Protein AF-A0A3D6EL11-F1 (afdb_monomer)

Solvent-accessible surface area (backbone atoms only — not comparable to full-atom values): 8422 Å² total; per-residue (Å²): 139,68,61,73,84,75,76,50,56,68,67,61,53,31,55,50,52,28,52,49,36,51,51,48,58,74,75,42,94,67,88,40,70,58,87,25,82,32,71,86,46,47,84,60,51,65,92,36,69,56,59,35,46,29,24,27,53,50,74,94,42,30,93,87,50,46,67,81,54,48,45,75,84,66,71,66,97,47,54,38,30,37,60,29,31,49,50,24,92,53,98,57,55,60,68,56,50,48,52,41,37,53,76,25,59,34,64,46,72,36,74,31,32,94,80,57,91,53,81,36,31,54,65,60,103,67,73,83,81,70,93,65,78,75,72,73,81,83,128

Structure (mmCIF, N/CA/C/O backbone):
data_AF-A0A3D6EL11-F1
#
_entry.id   AF-A0A3D6EL11-F1
#
loop_
_atom_site.group_PDB
_atom_site.id
_atom_site.type_symbol
_atom_site.label_atom_id
_atom_site.label_alt_id
_atom_site.label_comp_id
_atom_site.label_asym_id
_atom_site.label_entity_id
_atom_site.label_seq_id
_atom_site.pdbx_PDB_ins_code
_atom_site.Cartn_x
_atom_site.Cartn_y
_atom_site.Cartn_z
_atom_site.occupancy
_atom_site.B_iso_or_equiv
_atom_site.auth_seq_id
_atom_site.auth_comp_id
_atom_site.auth_asym_id
_atom_site.auth_atom_id
_atom_site.pdbx_PDB_model_num
ATOM 1 N N . MET A 1 1 ? 0.494 -7.450 -16.094 1.00 42.62 1 MET A N 1
ATOM 2 C CA . MET A 1 1 ? 1.218 -8.727 -16.206 1.00 42.62 1 MET A CA 1
ATOM 3 C C . MET A 1 1 ? 0.426 -9.767 -15.450 1.00 42.62 1 MET A C 1
ATOM 5 O O . MET A 1 1 ? 0.081 -9.518 -14.300 1.00 42.62 1 MET A O 1
ATOM 9 N N . GLY A 1 2 ? -0.033 -10.786 -16.174 1.00 49.19 2 GLY A N 1
ATOM 10 C CA . GLY A 1 2 ? -1.052 -11.738 -15.743 1.00 49.19 2 GLY A CA 1
ATOM 11 C C . GLY A 1 2 ? -0.445 -13.043 -15.239 1.00 49.19 2 GLY A C 1
ATOM 12 O O . GLY A 1 2 ? 0.658 -13.414 -15.613 1.00 49.19 2 GLY A O 1
ATOM 13 N N . TRP A 1 3 ? -1.210 -13.733 -14.403 1.00 51.09 3 TRP A N 1
ATOM 14 C CA . TRP A 1 3 ? -0.960 -15.018 -13.730 1.00 51.09 3 TRP A CA 1
ATOM 15 C C . TRP A 1 3 ? -0.526 -16.183 -14.638 1.00 51.09 3 TRP A C 1
ATOM 17 O O . TRP A 1 3 ? -0.189 -17.256 -14.148 1.00 51.09 3 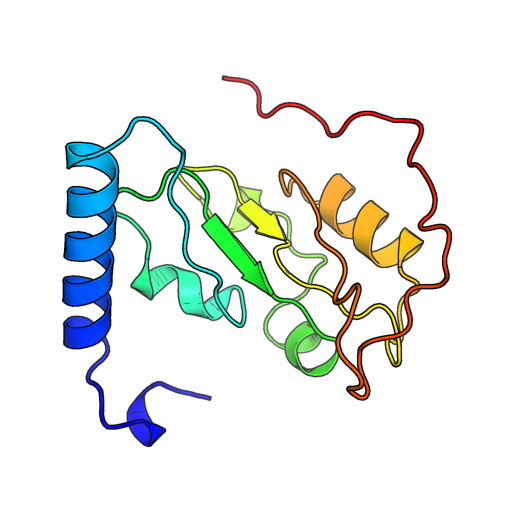TRP A O 1
ATOM 27 N N . GLU A 1 4 ? -0.543 -15.971 -15.950 1.00 50.34 4 GLU A N 1
ATOM 28 C CA . GLU A 1 4 ? -0.245 -16.950 -16.991 1.00 50.34 4 GLU A CA 1
ATOM 29 C C . GLU A 1 4 ? 1.244 -17.329 -17.029 1.00 50.34 4 GLU A C 1
ATOM 31 O O . GLU A 1 4 ? 1.561 -18.494 -17.247 1.00 50.34 4 GLU A O 1
ATOM 36 N N . GLU A 1 5 ? 2.161 -16.407 -16.711 1.00 54.28 5 GLU A N 1
ATOM 37 C CA . GLU A 1 5 ? 3.611 -16.681 -16.750 1.00 54.28 5 GLU A CA 1
ATOM 38 C C . GLU A 1 5 ? 4.104 -17.583 -15.602 1.00 54.28 5 GLU A C 1
ATOM 40 O O . GLU A 1 5 ? 5.138 -18.233 -15.726 1.00 54.28 5 GLU A O 1
ATOM 45 N N . ALA A 1 6 ? 3.361 -17.673 -14.493 1.00 60.62 6 ALA A N 1
ATOM 46 C CA . ALA A 1 6 ? 3.742 -18.481 -13.330 1.00 60.62 6 ALA A CA 1
ATOM 47 C C . ALA A 1 6 ? 3.243 -19.939 -13.396 1.00 60.62 6 ALA A C 1
ATOM 49 O O . ALA A 1 6 ? 3.519 -20.722 -12.488 1.00 60.62 6 ALA A O 1
ATOM 50 N N . GLY A 1 7 ? 2.454 -20.303 -14.416 1.00 65.94 7 GLY A N 1
ATOM 51 C CA . GLY A 1 7 ? 1.879 -21.647 -14.555 1.00 65.94 7 GLY A CA 1
ATOM 52 C C . GLY A 1 7 ? 0.857 -22.030 -13.472 1.00 65.94 7 GLY A C 1
ATOM 53 O O . GLY A 1 7 ? 0.462 -23.192 -13.379 1.00 65.94 7 GLY A O 1
ATOM 54 N N . ILE A 1 8 ? 0.407 -21.081 -12.643 1.00 77.00 8 ILE A N 1
ATOM 55 C CA . ILE A 1 8 ? -0.605 -21.316 -11.606 1.00 77.00 8 ILE A CA 1
ATOM 56 C C . ILE A 1 8 ? -1.919 -20.695 -12.060 1.00 77.00 8 ILE A C 1
ATOM 58 O O . ILE A 1 8 ? -2.052 -19.475 -12.143 1.00 77.00 8 ILE A O 1
ATOM 62 N N . ALA A 1 9 ? -2.924 -21.537 -12.291 1.00 87.06 9 ALA A N 1
ATOM 63 C CA . ALA A 1 9 ? -4.254 -21.055 -12.628 1.00 87.06 9 ALA A CA 1
ATOM 64 C C . ALA A 1 9 ? -4.805 -20.132 -11.511 1.00 87.06 9 ALA A C 1
ATOM 66 O O . ALA A 1 9 ? -4.716 -20.490 -10.329 1.00 87.06 9 ALA A O 1
ATOM 67 N N . PRO A 1 10 ? -5.419 -18.977 -11.844 1.00 85.69 10 PRO A N 1
ATOM 68 C CA . PRO A 1 10 ? -5.926 -18.019 -10.856 1.00 85.69 10 PRO A CA 1
ATOM 69 C C . PRO A 1 10 ? -6.859 -18.628 -9.804 1.00 85.69 10 PRO A C 1
ATOM 71 O O . PRO A 1 10 ? -6.797 -18.267 -8.628 1.00 85.69 10 PRO A O 1
ATOM 74 N N . TRP A 1 11 ? -7.696 -19.591 -10.203 1.00 89.25 11 TRP A N 1
ATOM 75 C CA . TRP A 1 11 ? -8.595 -20.296 -9.288 1.00 89.25 11 TRP A CA 1
ATOM 76 C C . TRP A 1 11 ? -7.823 -21.141 -8.266 1.00 89.25 11 TRP A C 1
ATOM 78 O O . TRP A 1 11 ? -8.181 -21.146 -7.091 1.00 89.25 11 TRP A O 1
ATOM 88 N N . THR A 1 12 ? -6.722 -21.787 -8.669 1.00 93.75 12 THR A N 1
ATOM 89 C CA . THR A 1 12 ? -5.878 -22.595 -7.778 1.00 93.75 12 THR A CA 1
ATOM 90 C C . THR A 1 12 ? -5.259 -21.723 -6.698 1.00 93.75 12 THR A C 1
ATOM 92 O O . THR A 1 12 ? -5.277 -22.086 -5.519 1.00 93.75 12 THR A O 1
ATOM 95 N N . LEU A 1 13 ? -4.734 -20.559 -7.090 1.00 93.62 13 LEU A N 1
ATOM 96 C CA . LEU A 1 13 ? -4.177 -19.597 -6.147 1.00 93.62 13 LEU A CA 1
ATOM 97 C C . LEU A 1 13 ? -5.261 -19.083 -5.196 1.00 93.62 13 LEU A C 1
ATOM 99 O O . LEU A 1 13 ? -5.088 -19.150 -3.982 1.00 93.62 13 LEU A O 1
ATOM 103 N N . ARG A 1 14 ? -6.409 -18.659 -5.733 1.00 95.75 14 ARG A N 1
ATOM 104 C CA . ARG A 1 14 ? -7.550 -18.180 -4.946 1.00 95.75 14 ARG A CA 1
ATOM 105 C C . ARG A 1 14 ? -8.026 -19.213 -3.918 1.00 95.75 14 ARG A C 1
ATOM 107 O O . ARG A 1 14 ? -8.190 -18.875 -2.749 1.00 95.75 14 ARG A O 1
ATOM 114 N N . SER A 1 15 ? -8.183 -20.479 -4.309 1.00 95.75 15 SER A N 1
ATOM 115 C CA . SER A 1 15 ? -8.560 -21.558 -3.386 1.00 95.75 15 SER A CA 1
ATOM 116 C C . SER A 1 15 ? -7.516 -21.788 -2.292 1.00 95.75 15 SER A C 1
ATOM 118 O O . SER A 1 15 ? -7.876 -22.046 -1.144 1.00 95.75 15 SER A O 1
ATOM 120 N N . ARG A 1 16 ? -6.219 -21.697 -2.618 1.00 96.25 16 ARG A N 1
ATOM 121 C CA . ARG A 1 16 ? -5.144 -21.813 -1.620 1.00 96.25 16 ARG A CA 1
ATOM 122 C C . ARG A 1 16 ? -5.170 -20.649 -0.631 1.00 96.25 16 ARG A C 1
ATOM 124 O O . ARG A 1 16 ? -5.152 -20.908 0.568 1.00 96.25 16 ARG A O 1
ATOM 131 N N . LEU A 1 17 ? -5.292 -19.413 -1.117 1.00 97.19 17 LEU A N 1
ATOM 132 C CA . LEU A 1 17 ? -5.391 -18.217 -0.275 1.00 97.19 17 LEU A CA 1
ATOM 133 C C . LEU A 1 17 ? -6.592 -18.297 0.678 1.00 97.19 17 LEU A C 1
ATOM 135 O O . LEU A 1 17 ? -6.436 -18.048 1.869 1.00 97.19 17 LEU A O 1
ATOM 139 N N . GLY A 1 18 ? -7.757 -18.738 0.192 1.00 97.69 18 GLY A N 1
ATOM 140 C CA . GLY A 1 18 ? -8.944 -18.915 1.035 1.00 97.69 18 GLY A CA 1
ATOM 141 C C . GLY A 1 18 ? -8.737 -19.948 2.145 1.00 97.69 18 GLY A C 1
ATOM 142 O O . GLY A 1 18 ? -9.086 -19.701 3.296 1.00 97.69 18 GLY A O 1
ATOM 143 N N . ARG A 1 19 ? -8.096 -21.086 1.842 1.00 98.00 19 ARG A N 1
ATOM 144 C CA . ARG A 1 19 ? -7.759 -22.085 2.873 1.00 98.00 19 ARG A CA 1
ATOM 145 C C . ARG A 1 19 ? -6.769 -21.553 3.905 1.00 98.00 19 ARG A C 1
ATOM 147 O O . ARG A 1 19 ? -6.901 -21.885 5.079 1.00 98.00 19 ARG A O 1
ATOM 154 N N . MET A 1 20 ? -5.790 -20.754 3.483 1.00 97.69 20 MET A N 1
ATOM 155 C CA . MET A 1 20 ? -4.824 -20.138 4.396 1.00 97.69 20 MET A CA 1
ATOM 156 C C . MET A 1 20 ? -5.495 -19.127 5.327 1.00 97.69 20 MET A C 1
ATOM 158 O O . MET A 1 20 ? -5.235 -19.171 6.524 1.00 97.69 20 MET A O 1
ATOM 162 N N . ALA A 1 21 ? -6.398 -18.288 4.811 1.00 97.94 21 ALA A N 1
ATOM 163 C CA . ALA A 1 21 ? -7.168 -17.357 5.635 1.00 97.94 21 ALA A CA 1
ATOM 164 C C . ALA A 1 21 ? -8.009 -18.096 6.685 1.00 97.94 21 ALA A C 1
ATOM 166 O O . ALA A 1 21 ? -7.900 -17.823 7.877 1.00 97.94 21 ALA A O 1
ATOM 167 N N . GLN A 1 22 ? -8.739 -19.134 6.265 1.00 97.75 22 GLN A N 1
ATOM 168 C CA . GLN A 1 22 ? -9.511 -19.972 7.183 1.00 97.75 22 GLN A CA 1
ATOM 169 C C . GLN A 1 22 ? -8.637 -20.655 8.245 1.00 97.75 22 GLN A C 1
ATOM 171 O O . GLN A 1 22 ? -9.051 -20.774 9.392 1.00 97.75 22 GLN A O 1
ATOM 176 N N . LEU A 1 23 ? -7.449 -21.147 7.876 1.00 97.94 23 LEU A N 1
ATOM 177 C CA . LEU A 1 23 ? -6.507 -21.741 8.829 1.00 97.94 23 LEU A CA 1
ATOM 178 C C . LEU A 1 23 ? -6.006 -20.711 9.841 1.00 97.94 23 LEU A C 1
ATOM 180 O O . LEU A 1 23 ? -5.978 -21.011 11.030 1.00 97.94 23 LEU A O 1
ATOM 184 N N . ALA A 1 24 ? -5.640 -19.515 9.381 1.00 97.69 24 ALA A N 1
ATOM 185 C CA . ALA A 1 24 ? -5.189 -18.440 10.253 1.00 97.69 24 ALA A CA 1
ATOM 186 C C . ALA A 1 24 ? -6.271 -18.071 11.278 1.00 97.69 24 ALA A C 1
ATOM 188 O O . ALA A 1 24 ? -5.978 -18.041 12.467 1.00 97.69 24 ALA A O 1
ATOM 189 N N . HIS A 1 25 ? -7.526 -17.929 10.843 1.00 97.50 25 HIS A N 1
ATOM 190 C CA . HIS A 1 25 ? -8.661 -17.672 11.738 1.00 97.50 25 HIS A CA 1
ATOM 191 C C . HIS A 1 25 ? -8.995 -18.837 12.673 1.00 97.50 25 HIS A C 1
ATOM 193 O O . HIS A 1 25 ? -9.465 -18.620 13.782 1.00 97.50 25 HIS A O 1
ATOM 199 N N . ARG A 1 26 ? -8.757 -20.089 12.262 1.00 98.00 26 ARG A N 1
ATOM 200 C CA . ARG A 1 26 ? -8.951 -21.251 13.149 1.00 98.00 26 ARG A CA 1
ATOM 201 C C . ARG A 1 26 ? -7.924 -21.332 14.273 1.00 98.00 26 ARG A C 1
ATOM 203 O O . ARG A 1 26 ? -8.200 -21.962 15.289 1.00 98.00 26 ARG A O 1
ATOM 210 N N . HIS A 1 27 ? -6.735 -20.777 14.063 1.00 97.38 27 HIS A N 1
ATOM 211 C CA . HIS A 1 27 ? -5.599 -20.933 14.970 1.00 97.38 27 HIS A CA 1
ATOM 212 C C . HIS A 1 27 ? -5.140 -19.613 15.603 1.00 97.38 27 HIS A C 1
ATOM 214 O O . HIS A 1 27 ? -4.122 -19.596 16.294 1.00 97.38 27 HIS A O 1
ATOM 220 N N . GLY A 1 28 ? -5.880 -18.520 15.409 1.00 95.19 28 GLY A N 1
ATOM 221 C CA . GLY A 1 28 ? -5.611 -17.250 16.064 1.00 95.19 28 GLY A CA 1
ATOM 222 C C . GLY A 1 28 ? -6.637 -16.166 15.745 1.00 95.19 28 GLY A C 1
ATOM 223 O O . GLY A 1 28 ? -7.378 -16.249 14.772 1.00 95.19 28 GLY A O 1
ATOM 224 N N . ASP A 1 29 ? -6.605 -15.108 16.553 1.00 93.50 29 ASP A N 1
ATOM 225 C CA . ASP A 1 29 ? -7.569 -13.997 16.506 1.00 93.50 29 ASP A CA 1
ATOM 226 C C . ASP A 1 29 ? -6.984 -12.726 15.863 1.00 93.50 29 ASP A C 1
ATOM 228 O O . ASP A 1 29 ? -7.448 -11.607 16.089 1.00 93.50 29 ASP A O 1
ATOM 232 N N . ARG A 1 30 ? -5.884 -12.865 15.112 1.00 94.81 30 ARG A N 1
ATOM 233 C CA . ARG A 1 30 ? -5.205 -11.733 14.468 1.00 94.81 30 ARG A CA 1
ATOM 234 C C . ARG A 1 30 ? -5.787 -11.479 13.071 1.00 94.81 30 ARG A C 1
ATOM 236 O O . ARG A 1 30 ? -6.057 -12.450 12.367 1.00 94.81 30 ARG A O 1
ATOM 243 N N . PRO A 1 31 ? -5.906 -10.208 12.637 1.00 96.31 31 PRO A N 1
ATOM 244 C CA . PRO A 1 31 ? -6.346 -9.879 11.285 1.00 96.31 31 PRO A CA 1
ATOM 245 C C . PRO A 1 31 ? -5.471 -10.521 10.205 1.00 96.31 31 PRO A C 1
ATOM 247 O O . PRO A 1 31 ? -4.242 -10.525 10.307 1.00 96.31 31 PRO A O 1
ATOM 250 N N . VAL A 1 32 ? -6.105 -11.004 9.141 1.00 97.94 32 VAL A N 1
ATOM 251 C CA . VAL A 1 32 ? -5.456 -11.676 8.013 1.00 97.94 32 VAL A CA 1
ATOM 252 C C . VAL A 1 32 ? -5.557 -10.829 6.746 1.00 97.94 32 VAL A C 1
ATOM 254 O O . VAL A 1 32 ? -6.592 -10.233 6.441 1.00 97.94 32 VAL A O 1
ATOM 257 N N . THR A 1 33 ? -4.472 -10.797 5.969 1.00 98.38 33 THR A N 1
ATOM 258 C CA . THR A 1 33 ? -4.372 -10.054 4.708 1.00 98.38 33 THR A CA 1
ATOM 259 C C . THR A 1 33 ? -3.467 -10.763 3.698 1.00 98.38 33 THR A C 1
ATOM 261 O O . THR A 1 33 ? -2.774 -11.722 4.033 1.00 98.38 33 THR A O 1
ATOM 264 N N . VAL A 1 34 ? -3.469 -10.283 2.454 1.00 98.25 34 VAL A N 1
ATOM 265 C CA . VAL A 1 34 ? -2.592 -10.729 1.365 1.00 98.25 34 VAL A CA 1
ATOM 266 C C . VAL A 1 34 ? -2.079 -9.487 0.642 1.00 98.25 34 VAL A C 1
ATOM 268 O O . VAL A 1 34 ? -2.887 -8.708 0.139 1.00 98.25 34 VAL A O 1
ATOM 271 N N . GLY A 1 35 ? -0.757 -9.314 0.573 1.00 97.94 35 GLY A N 1
ATOM 272 C CA . GLY A 1 35 ? -0.128 -8.229 -0.185 1.00 97.94 35 GLY A CA 1
ATOM 273 C C . GLY A 1 35 ? -0.258 -8.456 -1.691 1.00 97.94 35 GLY A C 1
ATOM 274 O O . GLY A 1 35 ? 0.287 -9.415 -2.238 1.00 97.94 35 GLY A O 1
ATOM 275 N N . LEU A 1 36 ? -1.021 -7.598 -2.368 1.00 97.88 36 LEU A N 1
ATOM 276 C CA . LEU A 1 36 ? -1.206 -7.642 -3.817 1.00 97.88 36 LEU A CA 1
ATOM 277 C C . LEU A 1 36 ? -0.279 -6.645 -4.504 1.00 97.88 36 LEU A C 1
ATOM 279 O O . LEU A 1 36 ? -0.260 -5.477 -4.142 1.00 97.88 36 LEU A O 1
ATOM 283 N N . GLY A 1 37 ? 0.377 -7.047 -5.594 1.00 95.75 37 GLY A N 1
ATOM 284 C CA . GLY A 1 37 ? 1.279 -6.144 -6.322 1.00 95.75 37 GLY A CA 1
ATOM 285 C C . GLY A 1 37 ? 0.621 -4.865 -6.869 1.00 95.75 37 GLY A C 1
ATOM 286 O O . GLY A 1 37 ? 1.313 -3.877 -7.075 1.00 95.75 37 GLY A O 1
ATOM 287 N N . THR A 1 38 ? -0.697 -4.868 -7.117 1.00 96.44 38 THR A N 1
ATOM 288 C CA . THR A 1 38 ? -1.501 -3.676 -7.463 1.00 96.44 38 THR A CA 1
ATOM 289 C C . THR A 1 38 ? -2.977 -3.896 -7.105 1.00 96.44 38 THR A C 1
ATOM 291 O O . THR A 1 38 ? -3.415 -5.031 -6.889 1.00 96.44 38 THR A O 1
ATOM 294 N N . VAL A 1 39 ? -3.791 -2.836 -7.184 1.00 96.12 39 VAL A N 1
ATOM 295 C CA . VAL A 1 39 ? -5.263 -2.891 -7.054 1.00 96.12 39 VAL A CA 1
ATOM 296 C C . VAL A 1 39 ? -5.943 -3.867 -8.029 1.00 96.12 39 VAL A C 1
ATOM 298 O O . VAL A 1 39 ? -7.006 -4.407 -7.730 1.00 96.12 39 VAL A O 1
ATOM 301 N N . ARG A 1 40 ? -5.320 -4.172 -9.179 1.00 94.81 40 ARG A N 1
ATOM 302 C CA . ARG A 1 40 ? -5.854 -5.137 -10.161 1.00 94.81 40 ARG A CA 1
ATOM 303 C C . ARG A 1 40 ? -5.902 -6.571 -9.627 1.00 94.81 40 ARG A C 1
ATOM 305 O O . ARG A 1 40 ? -6.589 -7.401 -10.213 1.00 94.81 40 ARG A O 1
ATOM 312 N N . GLY A 1 41 ? -5.189 -6.861 -8.538 1.00 95.38 41 GLY A N 1
ATOM 313 C CA . GLY A 1 41 ? -5.212 -8.157 -7.863 1.00 95.38 41 GLY A CA 1
ATOM 314 C C . GLY A 1 41 ? -6.438 -8.387 -6.972 1.00 95.38 41 GLY A C 1
ATOM 315 O O . GLY A 1 41 ? -6.679 -9.519 -6.563 1.00 95.38 41 GLY A O 1
ATOM 316 N N . LEU A 1 42 ? -7.239 -7.355 -6.675 1.00 96.38 42 LEU A N 1
ATOM 317 C CA . LEU A 1 42 ? -8.375 -7.471 -5.749 1.00 96.38 42 LEU A CA 1
ATOM 318 C C . LEU A 1 42 ? -9.371 -8.597 -6.092 1.00 96.38 42 LEU A C 1
ATOM 320 O O . LEU A 1 42 ? -9.793 -9.292 -5.164 1.00 96.38 42 LEU A O 1
ATOM 324 N N . PRO A 1 43 ? -9.723 -8.861 -7.370 1.00 95.50 43 PRO A N 1
ATOM 325 C CA . PRO A 1 43 ? -10.610 -9.974 -7.712 1.00 95.50 43 PRO A CA 1
ATOM 326 C C . PRO A 1 43 ? -10.123 -11.348 -7.229 1.00 95.50 43 PRO A C 1
ATOM 328 O O . PRO A 1 43 ? -10.943 -12.234 -7.004 1.00 95.50 43 PRO A O 1
ATOM 331 N N . LEU A 1 44 ? -8.815 -11.543 -7.016 1.00 95.38 44 LEU A N 1
ATOM 332 C CA . LEU A 1 44 ? -8.299 -12.819 -6.513 1.00 95.38 44 LEU A CA 1
ATOM 333 C C . LEU A 1 44 ? -8.597 -13.048 -5.040 1.00 95.38 44 LEU A C 1
ATOM 335 O O . LEU A 1 44 ? -8.692 -14.206 -4.643 1.00 95.38 44 LEU A O 1
ATOM 339 N N . VAL A 1 45 ? -8.777 -11.992 -4.245 1.00 96.94 45 VAL A N 1
ATOM 340 C CA . VAL A 1 45 ? -8.851 -12.094 -2.777 1.00 96.94 45 VAL A CA 1
ATOM 341 C C . VAL A 1 45 ? -10.192 -11.687 -2.175 1.00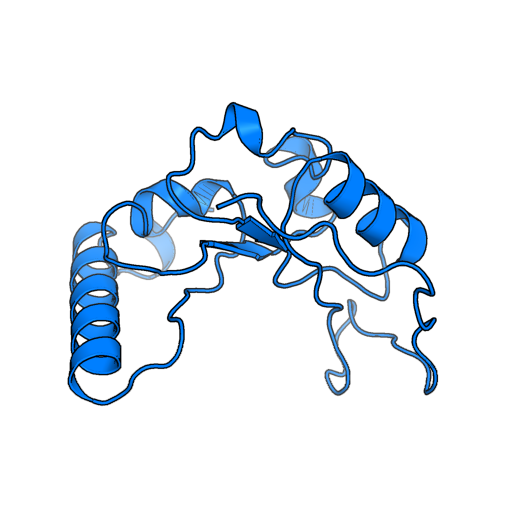 96.94 45 VAL A C 1
ATOM 343 O O . VAL A 1 45 ? -10.479 -12.048 -1.036 1.00 96.94 45 VAL A O 1
ATOM 346 N N . ARG A 1 46 ? -11.052 -10.989 -2.927 1.00 96.31 46 ARG A N 1
ATOM 347 C CA . ARG A 1 46 ? -12.405 -10.634 -2.462 1.00 96.31 46 ARG A CA 1
ATOM 348 C C . ARG A 1 46 ? -13.191 -11.865 -2.028 1.00 96.31 46 ARG A C 1
ATOM 350 O O . ARG A 1 46 ? -13.151 -12.878 -2.721 1.00 96.31 46 ARG A O 1
ATOM 357 N N . GLY A 1 47 ? -13.908 -11.788 -0.910 1.00 96.62 47 GLY A N 1
ATOM 358 C CA . GLY A 1 47 ? -14.734 -12.891 -0.407 1.00 96.62 47 GLY A CA 1
ATOM 359 C C . GLY A 1 47 ? -13.959 -14.119 0.089 1.00 96.62 47 GLY A C 1
ATOM 360 O O . GLY A 1 47 ? -14.557 -15.178 0.240 1.00 96.62 47 GLY A O 1
ATOM 361 N N . LEU A 1 48 ? -12.644 -14.017 0.324 1.00 97.38 48 LEU A N 1
ATOM 362 C CA . LEU A 1 48 ? -11.846 -15.107 0.911 1.00 97.38 48 LEU A CA 1
ATOM 363 C C . LEU A 1 48 ? -11.777 -15.074 2.445 1.00 97.38 48 LEU A C 1
ATOM 365 O O . LEU A 1 48 ? -11.059 -15.882 3.027 1.00 97.38 48 LEU A O 1
ATOM 369 N N . GLY A 1 49 ? -12.499 -14.151 3.087 1.00 96.12 49 GLY A N 1
ATOM 370 C CA . GLY A 1 49 ? -12.411 -13.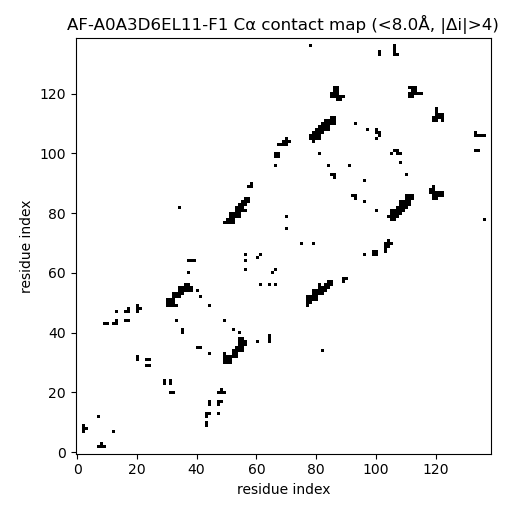928 4.530 1.00 96.12 49 GLY A CA 1
ATOM 371 C C . GLY A 1 49 ? -11.121 -13.216 4.937 1.00 96.12 49 GLY A C 1
ATOM 372 O O . GLY A 1 49 ? -10.508 -13.598 5.917 1.00 96.12 49 GLY A O 1
ATOM 373 N N . LEU A 1 50 ? -10.660 -12.224 4.169 1.00 98.00 50 LEU A N 1
ATOM 374 C CA . LEU A 1 50 ? -9.598 -11.328 4.639 1.00 98.00 50 LEU A CA 1
ATOM 375 C C . LEU A 1 50 ? -10.210 -10.206 5.479 1.00 98.00 50 LEU A C 1
ATOM 377 O O . LEU A 1 50 ? -11.299 -9.732 5.161 1.00 98.00 50 LEU A O 1
ATOM 381 N N . ASP A 1 51 ? -9.495 -9.758 6.507 1.00 98.19 51 ASP A N 1
ATOM 382 C CA . ASP A 1 51 ? -9.959 -8.704 7.421 1.00 98.19 51 ASP A CA 1
ATOM 383 C C . ASP A 1 51 ? -9.563 -7.304 6.936 1.00 98.19 51 ASP A C 1
ATOM 385 O O . ASP A 1 51 ? -10.238 -6.317 7.223 1.00 98.19 51 ASP A O 1
ATOM 389 N N . VAL A 1 52 ? -8.479 -7.227 6.160 1.00 98.00 52 VAL A N 1
ATOM 390 C CA . VAL A 1 52 ? -7.997 -6.012 5.501 1.00 98.00 52 VAL A CA 1
ATOM 391 C C . VAL A 1 52 ? -7.450 -6.371 4.120 1.00 98.00 52 VAL A C 1
ATOM 393 O O . VAL A 1 52 ? -6.700 -7.340 3.961 1.00 98.00 52 VAL A O 1
ATOM 396 N N . PHE A 1 53 ? -7.812 -5.602 3.096 1.00 98.56 53 PHE A N 1
ATOM 397 C CA . PHE A 1 53 ? -7.180 -5.713 1.784 1.00 98.56 53 PHE A CA 1
ATOM 398 C C . PHE A 1 53 ? -5.858 -4.957 1.783 1.00 98.56 53 PHE A C 1
ATOM 400 O O . PHE A 1 53 ? -5.739 -3.914 2.415 1.00 98.56 53 PHE A O 1
ATOM 407 N N . GLN A 1 54 ? -4.866 -5.453 1.049 1.00 98.56 54 GLN A N 1
ATOM 408 C CA . GLN A 1 54 ? -3.557 -4.818 0.975 1.00 98.56 54 GLN A CA 1
ATOM 409 C C . GLN A 1 54 ? -3.070 -4.777 -0.469 1.00 98.56 54 GLN A C 1
ATOM 411 O O . GLN A 1 54 ? -3.075 -5.795 -1.162 1.00 98.56 54 GLN A O 1
ATOM 416 N N . ILE A 1 55 ? -2.654 -3.597 -0.927 1.00 98.50 55 ILE 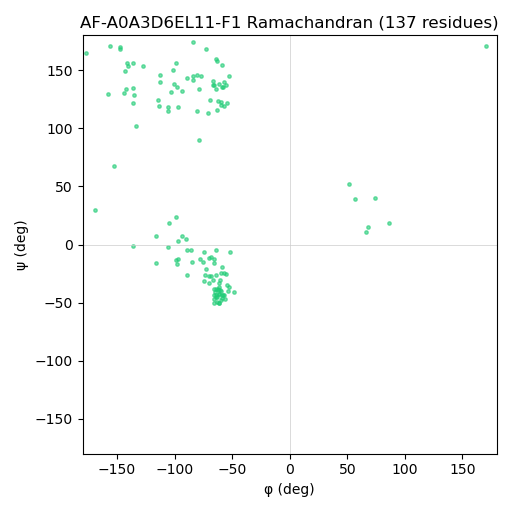A N 1
ATOM 417 C CA . ILE A 1 55 ? -2.071 -3.405 -2.259 1.00 98.50 55 ILE A CA 1
ATOM 418 C C . ILE A 1 55 ? -0.732 -2.689 -2.165 1.00 98.50 55 ILE A C 1
ATOM 420 O O . ILE A 1 55 ? -0.491 -1.916 -1.242 1.00 98.50 55 ILE A O 1
ATOM 424 N N . HIS A 1 56 ? 0.116 -2.930 -3.149 1.00 98.31 56 HIS A N 1
ATOM 425 C CA . HIS A 1 56 ? 1.381 -2.248 -3.343 1.00 98.31 56 HIS A CA 1
ATOM 426 C C . HIS A 1 56 ? 1.187 -1.197 -4.440 1.00 98.31 56 HIS A C 1
ATOM 428 O O . HIS A 1 56 ? 0.366 -1.369 -5.353 1.00 98.31 56 HIS A O 1
ATOM 434 N N . TRP A 1 57 ? 1.939 -0.105 -4.365 1.00 98.25 57 TRP A N 1
ATOM 435 C CA . TRP A 1 57 ? 1.947 0.920 -5.400 1.00 98.25 57 TRP A CA 1
ATOM 436 C C . TRP A 1 57 ? 3.373 1.376 -5.701 1.00 98.25 57 TRP A C 1
ATOM 438 O O . TRP A 1 57 ? 4.161 1.659 -4.808 1.00 98.25 57 TRP A O 1
ATOM 448 N N . TYR A 1 58 ? 3.675 1.480 -6.993 1.00 97.62 58 TYR A N 1
ATOM 449 C CA . TYR A 1 58 ? 4.905 2.046 -7.541 1.00 97.62 58 TYR A CA 1
ATOM 450 C C . TYR A 1 58 ? 4.540 2.860 -8.778 1.00 97.62 58 TYR A C 1
ATOM 452 O O . TYR A 1 58 ? 3.586 2.514 -9.476 1.00 97.62 58 TYR A O 1
ATOM 460 N N . ASP A 1 59 ? 5.347 3.863 -9.122 1.00 97.12 59 ASP A N 1
ATOM 461 C CA . ASP A 1 59 ? 5.103 4.755 -10.266 1.00 97.12 59 ASP A CA 1
ATOM 462 C C . ASP A 1 59 ? 4.768 4.037 -11.576 1.00 97.12 59 ASP A C 1
ATOM 464 O O . ASP A 1 59 ? 3.862 4.444 -12.301 1.00 97.12 59 ASP A O 1
ATOM 468 N N . ARG A 1 60 ? 5.461 2.928 -11.863 1.00 95.12 60 ARG A N 1
ATOM 469 C CA . ARG A 1 60 ? 5.232 2.107 -13.065 1.00 95.12 60 ARG A CA 1
ATOM 470 C C . ARG A 1 60 ? 3.801 1.562 -13.177 1.00 95.12 60 ARG A C 1
ATOM 472 O O . ARG A 1 60 ? 3.387 1.140 -14.252 1.00 95.12 60 ARG A O 1
ATOM 479 N N . HIS A 1 61 ? 3.060 1.518 -12.072 1.00 93.25 61 HIS A N 1
ATOM 480 C CA . HIS A 1 61 ? 1.683 1.040 -12.011 1.00 93.25 61 HIS A CA 1
ATOM 481 C C . HIS A 1 61 ? 0.657 2.176 -12.024 1.00 93.25 61 HIS A C 1
ATOM 483 O O . HIS A 1 61 ? -0.511 1.906 -12.289 1.00 93.25 61 HIS A O 1
ATOM 489 N N . ASP A 1 62 ? 1.074 3.425 -11.808 1.00 94.56 62 ASP A N 1
ATOM 490 C CA . ASP A 1 62 ? 0.179 4.557 -11.551 1.00 94.56 62 ASP A CA 1
ATOM 491 C C . ASP A 1 62 ? -0.790 4.821 -12.713 1.00 94.56 62 ASP A C 1
ATOM 493 O O . ASP A 1 62 ? -1.980 5.021 -12.500 1.00 94.56 62 ASP A O 1
ATOM 497 N N . ALA A 1 63 ? -0.331 4.688 -13.960 1.00 93.50 63 ALA A N 1
ATOM 498 C CA . ALA A 1 63 ? -1.192 4.866 -15.134 1.00 93.50 63 ALA A CA 1
ATOM 499 C C . ALA A 1 63 ? -2.365 3.864 -15.188 1.00 93.50 63 ALA A C 1
ATOM 501 O O . ALA A 1 63 ? -3.465 4.206 -15.614 1.00 93.50 63 ALA A O 1
ATOM 502 N N . ALA A 1 64 ? -2.148 2.619 -14.752 1.00 91.81 64 ALA A N 1
ATOM 503 C CA . ALA A 1 64 ? -3.164 1.563 -14.778 1.00 91.81 64 ALA A CA 1
ATOM 504 C C . ALA A 1 64 ? -3.876 1.373 -13.427 1.00 91.81 64 ALA A C 1
ATOM 506 O O . ALA A 1 64 ? -4.893 0.681 -13.331 1.00 91.81 64 ALA A O 1
ATOM 507 N N . SER A 1 65 ? -3.301 1.892 -12.351 1.00 93.94 65 SER A N 1
ATOM 508 C CA . SER A 1 65 ? -3.711 1.683 -10.963 1.00 93.94 65 SER A CA 1
ATOM 509 C C . SER A 1 65 ? -3.300 2.907 -10.143 1.00 93.94 65 SER A C 1
ATOM 511 O O . SER A 1 65 ? -2.385 2.808 -9.324 1.00 93.94 65 SER A O 1
ATOM 513 N N . PRO A 1 66 ? -3.936 4.063 -10.407 1.00 96.25 66 PRO A N 1
ATOM 514 C CA . PRO A 1 66 ? -3.517 5.330 -9.832 1.00 96.25 66 PRO A CA 1
ATOM 515 C C . PRO A 1 66 ? -3.724 5.343 -8.325 1.00 96.25 66 PRO A C 1
ATOM 517 O O . PRO A 1 66 ? -4.781 4.926 -7.841 1.00 96.25 66 PRO A O 1
ATOM 520 N N . LEU A 1 67 ? -2.743 5.876 -7.593 1.00 97.38 67 LEU A N 1
ATOM 521 C CA . LEU A 1 67 ? -2.873 6.086 -6.145 1.00 97.38 67 LEU A CA 1
ATOM 522 C C . LEU A 1 67 ? -3.984 7.097 -5.820 1.00 97.38 67 LEU A C 1
ATOM 524 O O . LEU A 1 67 ? -4.587 7.050 -4.748 1.00 97.38 67 LEU A O 1
ATOM 528 N N . ASP A 1 68 ? -4.265 7.991 -6.772 1.00 96.69 68 ASP A N 1
ATOM 529 C CA . ASP A 1 68 ? -5.260 9.053 -6.649 1.00 96.69 68 ASP A CA 1
ATOM 530 C C . ASP A 1 68 ? -6.713 8.561 -6.758 1.00 96.69 68 ASP A C 1
ATOM 532 O O . ASP A 1 68 ? -7.639 9.338 -6.545 1.00 96.69 68 ASP A O 1
ATOM 536 N N . ARG A 1 69 ? -6.939 7.280 -7.086 1.00 96.88 69 ARG A N 1
ATOM 537 C CA . ARG A 1 69 ? -8.290 6.708 -7.119 1.00 96.88 69 ARG A CA 1
ATOM 538 C C . ARG A 1 69 ? -8.852 6.608 -5.692 1.00 96.88 69 ARG A C 1
ATOM 540 O O . ARG A 1 69 ? -8.248 5.908 -4.876 1.00 96.88 69 ARG A O 1
ATOM 547 N N . PRO A 1 70 ? -10.027 7.197 -5.407 1.00 97.62 70 PRO A N 1
ATOM 548 C CA . PRO A 1 70 ? -10.701 7.014 -4.126 1.00 97.62 70 PRO A CA 1
ATOM 549 C C . PRO A 1 70 ? -11.019 5.540 -3.846 1.00 97.62 70 PRO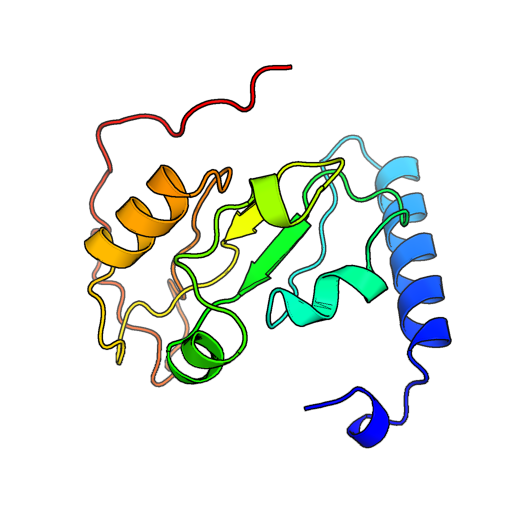 A C 1
ATOM 551 O O . PRO A 1 70 ? -11.528 4.827 -4.716 1.00 97.62 70 PRO A O 1
ATOM 554 N N . VAL A 1 71 ? -10.754 5.080 -2.621 1.00 97.38 71 VAL A N 1
ATOM 555 C CA . VAL A 1 71 ? -11.015 3.695 -2.190 1.00 97.38 71 VAL A CA 1
ATOM 556 C C . VAL A 1 71 ? -12.503 3.351 -2.270 1.00 97.38 71 VAL A C 1
ATOM 558 O O . VAL A 1 71 ? -12.850 2.228 -2.632 1.00 97.38 71 VAL A O 1
ATOM 561 N N . GLU A 1 72 ? -13.387 4.319 -2.025 1.00 97.00 72 GLU A N 1
ATOM 562 C CA . GLU A 1 72 ? -14.844 4.164 -2.152 1.00 97.00 72 GLU A CA 1
ATOM 563 C C . GLU A 1 72 ? -15.285 3.645 -3.534 1.00 97.00 72 GLU A C 1
ATOM 565 O O . GLU A 1 72 ? -16.182 2.807 -3.620 1.00 97.00 72 GLU A O 1
ATOM 570 N N . GLN A 1 73 ? -14.592 4.036 -4.613 1.00 97.44 73 GLN A N 1
ATOM 571 C CA . GLN A 1 73 ? -14.901 3.606 -5.985 1.00 97.44 73 GLN A CA 1
ATOM 572 C C . GLN A 1 73 ? -14.572 2.129 -6.230 1.00 97.44 73 GLN A C 1
ATOM 574 O O . GLN A 1 73 ? -14.928 1.561 -7.261 1.00 97.44 73 GLN A O 1
ATOM 579 N N . LEU A 1 74 ? -13.853 1.490 -5.304 1.00 96.12 74 LEU A N 1
ATOM 580 C CA . LEU A 1 74 ? -13.555 0.068 -5.373 1.00 96.12 74 LEU A CA 1
ATOM 581 C C . LEU A 1 74 ? -14.692 -0.778 -4.788 1.00 96.12 74 LEU A C 1
ATOM 583 O O . LEU A 1 74 ? -14.707 -1.976 -5.063 1.00 96.12 74 LEU A O 1
ATOM 587 N N . HIS A 1 75 ? -15.634 -0.205 -4.028 1.00 96.12 75 HIS A N 1
ATOM 588 C CA . HIS A 1 75 ? -16.730 -0.937 -3.375 1.00 96.12 75 HIS A CA 1
ATOM 589 C C . HIS A 1 75 ? -16.229 -2.145 -2.561 1.00 96.12 75 HIS A C 1
ATOM 591 O O . HIS A 1 75 ? -16.641 -3.286 -2.782 1.00 96.12 75 HIS A O 1
ATOM 597 N N . LEU A 1 76 ? -15.253 -1.907 -1.681 1.00 96.12 76 LEU A N 1
ATOM 598 C CA . LEU A 1 76 ? -14.696 -2.932 -0.798 1.00 96.12 76 LEU A CA 1
ATOM 599 C C . LEU A 1 76 ? -15.555 -3.083 0.458 1.00 96.12 76 LEU A C 1
ATOM 601 O O . LEU A 1 76 ? -16.030 -2.101 1.014 1.00 96.12 76 LEU A O 1
ATOM 605 N N . ASP A 1 77 ? -15.707 -4.322 0.915 1.00 96.06 77 ASP A N 1
ATOM 606 C CA . ASP A 1 77 ? -16.397 -4.701 2.153 1.00 96.06 77 ASP A CA 1
ATOM 607 C C . ASP A 1 77 ? -15.483 -4.651 3.388 1.00 96.06 77 ASP A C 1
ATOM 609 O O . ASP A 1 77 ? -15.928 -4.883 4.511 1.00 96.06 77 ASP A O 1
ATOM 613 N N . ARG A 1 78 ? -14.191 -4.371 3.184 1.00 97.00 78 ARG A N 1
ATOM 614 C CA . ARG A 1 78 ? -13.148 -4.295 4.211 1.00 97.00 78 ARG A CA 1
ATOM 615 C C . ARG A 1 78 ? -12.183 -3.145 3.907 1.00 97.00 78 ARG A C 1
ATOM 617 O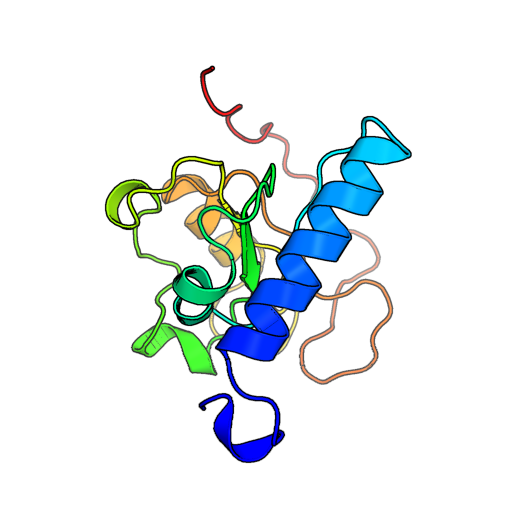 O . ARG A 1 78 ? -12.055 -2.769 2.737 1.00 97.00 78 ARG A O 1
ATOM 624 N N . PRO A 1 79 ? -11.473 -2.601 4.915 1.00 97.94 79 PRO A N 1
ATOM 625 C CA . PRO A 1 79 ? -10.513 -1.520 4.705 1.00 97.94 79 PRO A CA 1
ATOM 626 C C . PRO A 1 79 ? -9.393 -1.897 3.723 1.00 97.94 79 PRO A C 1
ATOM 628 O O . PRO A 1 79 ? -9.047 -3.073 3.582 1.00 97.94 79 PRO A O 1
ATOM 631 N N . LEU A 1 80 ? -8.806 -0.891 3.063 1.00 98.38 80 LEU A N 1
ATOM 632 C CA . LEU A 1 80 ? -7.682 -1.058 2.139 1.00 98.38 80 LEU A CA 1
ATOM 633 C C . LEU A 1 80 ? -6.413 -0.396 2.684 1.00 98.38 80 LEU A C 1
ATOM 635 O O . LEU A 1 80 ? -6.357 0.819 2.861 1.00 98.38 80 LEU A O 1
ATOM 639 N N . LEU A 1 81 ? -5.375 -1.196 2.887 1.00 98.50 81 LEU A N 1
ATOM 640 C CA . LEU A 1 81 ? -4.040 -0.776 3.284 1.00 98.50 81 LEU A CA 1
ATOM 641 C C . LEU A 1 81 ? -3.156 -0.570 2.046 1.00 98.50 81 LEU A C 1
ATOM 643 O O . LEU A 1 81 ? -3.073 -1.452 1.184 1.00 98.50 81 LEU A O 1
ATOM 647 N N . LEU A 1 82 ? -2.441 0.558 1.981 1.00 98.44 82 LEU A N 1
ATOM 648 C CA . LEU A 1 82 ? -1.298 0.696 1.079 1.00 98.44 82 LEU A CA 1
ATOM 649 C C . LEU A 1 82 ? -0.112 -0.028 1.729 1.00 98.44 82 LEU A C 1
ATOM 651 O O . LEU A 1 82 ? 0.601 0.536 2.550 1.00 98.44 82 LEU A O 1
ATOM 655 N N . GLY A 1 83 ? 0.036 -1.313 1.429 1.00 97.69 83 GLY A N 1
ATOM 656 C CA . GLY A 1 83 ? 0.990 -2.209 2.088 1.00 97.69 83 GLY A CA 1
ATOM 657 C C . GLY A 1 83 ? 2.438 -2.023 1.667 1.00 97.69 83 GLY A C 1
ATOM 658 O O . GLY A 1 83 ? 3.334 -2.511 2.344 1.00 97.69 83 GLY A O 1
ATOM 659 N N . GLU A 1 84 ? 2.668 -1.316 0.564 1.00 97.62 84 GLU A N 1
ATOM 660 C CA . GLU A 1 84 ? 4.009 -1.064 0.058 1.00 97.62 84 GLU A CA 1
ATOM 661 C C . GLU A 1 84 ? 4.006 0.169 -0.848 1.00 97.62 84 GLU A C 1
ATOM 663 O O . GLU A 1 84 ? 3.195 0.262 -1.778 1.00 97.62 84 GLU A O 1
ATOM 668 N N . PHE A 1 85 ? 4.922 1.103 -0.594 1.00 97.06 85 PHE A N 1
ATOM 669 C CA . PHE A 1 85 ? 5.245 2.198 -1.508 1.00 97.06 85 PHE A CA 1
ATOM 670 C C . PHE A 1 85 ? 6.750 2.514 -1.495 1.00 97.06 85 PHE A C 1
ATOM 672 O O . PHE A 1 85 ? 7.392 2.355 -0.456 1.00 97.06 85 PHE A O 1
ATOM 679 N N . PRO A 1 86 ? 7.339 2.982 -2.611 1.00 96.19 86 PRO A N 1
ATOM 680 C CA . PRO A 1 86 ? 8.773 3.255 -2.700 1.00 96.19 86 PRO A CA 1
ATOM 681 C C . PRO A 1 86 ? 9.215 4.403 -1.787 1.00 96.19 86 PRO A C 1
ATOM 683 O O . PRO A 1 86 ? 8.596 5.466 -1.757 1.00 96.19 86 PRO A O 1
ATOM 686 N N . THR A 1 87 ? 10.351 4.230 -1.112 1.00 93.44 87 THR A N 1
ATOM 687 C CA . THR A 1 87 ? 11.010 5.309 -0.344 1.00 93.44 87 THR A CA 1
ATOM 688 C C . THR A 1 87 ? 12.120 5.999 -1.125 1.00 93.44 87 THR A C 1
ATOM 690 O O . THR A 1 87 ? 12.564 7.084 -0.745 1.00 93.44 87 THR A O 1
ATOM 693 N N . ARG A 1 88 ? 12.523 5.401 -2.249 1.00 93.12 88 ARG A N 1
ATOM 694 C CA . ARG A 1 88 ? 13.502 5.916 -3.203 1.00 93.12 88 ARG A CA 1
ATOM 695 C C . ARG A 1 88 ? 13.013 5.708 -4.636 1.00 93.12 88 ARG A C 1
ATOM 697 O O . ARG A 1 88 ? 12.220 4.808 -4.897 1.00 93.12 88 ARG A O 1
ATOM 704 N N . ASN A 1 89 ? 13.522 6.520 -5.566 1.00 94.56 89 ASN A N 1
ATOM 705 C CA . ASN A 1 89 ? 13.261 6.404 -7.006 1.00 94.56 89 ASN A CA 1
ATOM 706 C C . ASN A 1 89 ? 11.764 6.458 -7.361 1.00 94.56 89 ASN A C 1
ATOM 708 O O . ASN A 1 89 ? 11.291 5.741 -8.241 1.00 94.56 89 ASN A O 1
ATOM 712 N N . SER A 1 90 ? 11.040 7.334 -6.664 1.00 95.50 90 SER A N 1
ATOM 713 C CA . SER A 1 90 ? 9.656 7.703 -6.949 1.00 95.50 90 SER A CA 1
ATOM 714 C C . SER A 1 90 ? 9.593 9.159 -7.406 1.00 95.50 90 SER A C 1
ATOM 716 O O . SER A 1 90 ? 10.347 9.998 -6.913 1.00 95.50 90 SER A O 1
ATOM 718 N N . ARG A 1 91 ? 8.676 9.469 -8.323 1.00 96.38 91 ARG A N 1
ATOM 719 C CA . ARG A 1 91 ? 8.346 10.831 -8.767 1.00 96.38 91 ARG A CA 1
ATOM 720 C C . ARG A 1 91 ? 7.659 11.638 -7.666 1.00 96.38 91 ARG A C 1
ATOM 722 O O . ARG A 1 91 ? 7.735 12.859 -7.681 1.00 96.38 91 ARG A O 1
ATOM 729 N N . ARG A 1 92 ? 6.974 10.954 -6.744 1.00 94.81 92 ARG A N 1
ATOM 730 C CA . ARG A 1 92 ? 6.328 11.539 -5.559 1.00 94.81 92 ARG A CA 1
ATOM 731 C C . ARG A 1 92 ? 7.212 11.308 -4.336 1.00 94.81 92 ARG A C 1
ATOM 733 O O . ARG A 1 92 ? 7.723 10.199 -4.158 1.00 94.81 92 ARG A O 1
ATOM 740 N N . SER A 1 93 ? 7.350 12.313 -3.479 1.00 93.31 93 SER A N 1
ATOM 741 C CA . SER A 1 93 ? 7.973 12.161 -2.162 1.00 93.31 93 SER A CA 1
ATOM 742 C C . SER A 1 93 ? 7.158 11.219 -1.266 1.00 93.31 93 SER A C 1
ATOM 744 O O . SER A 1 93 ? 5.958 11.017 -1.465 1.00 93.31 93 SER A O 1
ATOM 746 N N . GLN A 1 94 ? 7.794 10.663 -0.233 1.00 92.06 94 GLN A N 1
ATOM 747 C CA . GLN A 1 94 ? 7.125 9.774 0.726 1.00 92.06 94 GLN A CA 1
ATOM 748 C C . GLN A 1 94 ? 5.934 10.472 1.403 1.00 92.06 94 GLN A C 1
ATOM 750 O O . GLN A 1 94 ? 4.848 9.904 1.492 1.00 92.06 94 GLN A O 1
ATOM 755 N N . THR A 1 95 ? 6.108 11.735 1.807 1.00 92.12 95 THR A N 1
ATOM 756 C CA . THR A 1 95 ? 5.047 12.549 2.415 1.00 92.12 95 THR A CA 1
ATOM 757 C C . THR A 1 95 ? 3.867 12.745 1.465 1.00 92.12 95 THR A C 1
ATOM 759 O O . THR A 1 95 ? 2.719 12.614 1.883 1.00 92.12 95 THR A O 1
ATOM 762 N N . GLU A 1 96 ? 4.119 13.005 0.179 1.00 95.38 96 GLU A N 1
ATOM 763 C CA . GLU A 1 96 ? 3.053 13.140 -0.821 1.00 95.38 96 GLU A CA 1
ATOM 764 C C . GLU A 1 96 ? 2.297 11.828 -1.034 1.00 95.38 96 GLU A C 1
ATOM 766 O O . GLU A 1 96 ? 1.068 11.850 -1.127 1.00 95.38 96 GLU A O 1
ATOM 771 N N . ILE A 1 97 ? 2.994 10.689 -1.075 1.00 96.44 97 ILE A N 1
ATOM 772 C CA . ILE A 1 97 ? 2.370 9.363 -1.203 1.00 96.44 97 ILE A CA 1
ATOM 773 C C . ILE A 1 97 ? 1.452 9.099 -0.009 1.00 96.44 97 ILE A C 1
ATOM 775 O O . ILE A 1 97 ? 0.279 8.770 -0.189 1.00 96.44 97 ILE A O 1
ATOM 779 N N . VAL A 1 98 ? 1.954 9.302 1.210 1.00 95.69 98 VAL A N 1
ATOM 780 C CA . VAL A 1 98 ? 1.190 9.061 2.437 1.00 95.69 98 VAL A CA 1
ATOM 781 C C . VAL A 1 98 ? -0.011 10.004 2.542 1.00 95.69 98 VAL A C 1
ATOM 783 O O . VAL A 1 98 ? -1.122 9.559 2.843 1.00 95.69 98 VAL A O 1
ATOM 786 N N . ALA A 1 99 ? 0.173 11.292 2.235 1.00 95.44 99 ALA A N 1
ATOM 787 C CA . ALA A 1 99 ? -0.916 12.263 2.212 1.00 95.44 99 ALA A CA 1
ATOM 788 C C . ALA A 1 99 ? -1.977 11.902 1.161 1.00 95.44 99 ALA A C 1
ATOM 790 O O . ALA A 1 99 ? -3.171 12.030 1.421 1.00 95.44 99 ALA A O 1
ATOM 791 N N . THR A 1 100 ? -1.558 11.410 -0.006 1.00 97.00 100 THR A N 1
ATOM 792 C CA . THR A 1 100 ? -2.466 10.956 -1.066 1.00 97.00 100 THR A CA 1
ATOM 793 C C . THR A 1 100 ? -3.270 9.735 -0.630 1.00 97.00 100 THR A C 1
ATOM 795 O O . THR A 1 100 ? -4.496 9.759 -0.709 1.00 97.00 100 THR A O 1
ATOM 798 N N . ALA A 1 101 ? -2.610 8.701 -0.103 1.00 97.19 101 ALA A N 1
ATOM 799 C CA . ALA A 1 101 ? -3.283 7.507 0.404 1.00 97.19 101 ALA A CA 1
ATOM 800 C C . ALA A 1 101 ? -4.310 7.865 1.493 1.00 97.19 101 ALA A C 1
ATOM 802 O O . ALA A 1 101 ? -5.452 7.411 1.462 1.00 97.19 101 ALA A O 1
ATOM 803 N N . ARG A 1 102 ? -3.941 8.755 2.418 1.00 95.94 102 ARG A N 1
ATOM 804 C CA . ARG A 1 102 ? -4.853 9.240 3.457 1.00 95.94 102 ARG A CA 1
ATOM 805 C C . ARG A 1 102 ? -6.070 9.957 2.877 1.00 95.94 102 ARG A C 1
ATOM 807 O O . ARG A 1 102 ? -7.191 9.618 3.243 1.00 95.94 102 ARG A O 1
ATOM 814 N N . ARG A 1 103 ? -5.866 10.922 1.972 1.00 96.62 103 ARG A N 1
ATOM 815 C CA . ARG A 1 103 ? -6.966 11.681 1.344 1.00 96.62 103 ARG A CA 1
ATOM 816 C C . ARG A 1 103 ? -7.933 10.788 0.566 1.00 96.62 103 ARG A C 1
ATOM 818 O O . ARG A 1 103 ? -9.112 11.107 0.509 1.00 96.62 103 ARG A O 1
ATOM 825 N N . ASN A 1 104 ? -7.450 9.680 0.006 1.00 97.31 104 ASN A N 1
ATOM 826 C CA . ASN A 1 104 ? -8.255 8.777 -0.819 1.00 97.31 104 ASN A CA 1
ATOM 827 C C . ASN A 1 104 ? -8.889 7.610 -0.052 1.00 97.31 104 ASN A C 1
ATOM 829 O O . ASN A 1 104 ? -9.481 6.735 -0.680 1.00 97.31 104 ASN A O 1
ATOM 833 N N . GLY A 1 105 ? -8.801 7.586 1.280 1.00 96.62 105 GLY A N 1
ATOM 834 C CA . GLY A 1 105 ? -9.547 6.633 2.109 1.00 96.62 105 GLY A CA 1
ATOM 835 C C . GLY A 1 105 ? -8.869 5.279 2.325 1.00 96.62 105 GLY A C 1
ATOM 836 O O . GLY A 1 105 ? -9.533 4.322 2.720 1.00 96.62 105 GLY A O 1
ATOM 837 N N . TYR A 1 106 ? -7.556 5.171 2.096 1.00 97.81 106 TYR A N 1
ATOM 838 C CA . TYR A 1 106 ? -6.795 4.021 2.602 1.00 97.81 106 TYR A CA 1
ATOM 839 C C . TYR A 1 106 ? -6.838 4.018 4.136 1.00 97.81 106 TYR A C 1
ATOM 841 O O . TYR A 1 106 ? -7.046 5.071 4.727 1.00 97.81 106 TYR A O 1
ATOM 849 N N . CYS A 1 107 ? -6.623 2.875 4.796 1.00 96.44 107 CYS A N 1
ATOM 850 C CA . CYS A 1 107 ? -6.583 2.752 6.265 1.00 96.44 107 CYS A CA 1
ATOM 851 C C . CYS A 1 107 ? -5.159 2.774 6.855 1.00 96.44 107 CYS A C 1
ATOM 853 O O . CYS A 1 107 ? -4.973 2.590 8.055 1.00 96.44 107 CYS A O 1
ATOM 855 N N . GLY A 1 108 ? -4.151 2.966 6.005 1.00 96.50 108 GLY A N 1
ATOM 856 C CA . GLY A 1 108 ? -2.745 3.071 6.376 1.00 96.50 108 GLY A CA 1
ATOM 857 C C . GLY A 1 108 ? -1.841 3.060 5.146 1.00 96.50 108 GLY A C 1
ATOM 858 O O . GLY A 1 108 ? -2.297 2.778 4.032 1.00 96.50 108 GLY A O 1
ATOM 859 N N . ALA A 1 109 ? -0.556 3.340 5.358 1.00 96.81 109 ALA A N 1
ATOM 860 C CA . ALA A 1 109 ? 0.479 3.266 4.335 1.00 96.81 109 ALA A CA 1
ATOM 861 C C . ALA A 1 109 ? 1.796 2.759 4.936 1.00 96.81 109 ALA A C 1
ATOM 863 O O . ALA A 1 109 ? 2.244 3.287 5.954 1.00 96.81 109 ALA A O 1
ATOM 864 N N . LEU A 1 110 ? 2.413 1.757 4.308 1.00 95.94 110 LEU A N 1
ATOM 865 C CA . LEU A 1 110 ? 3.668 1.148 4.743 1.00 95.94 110 LEU A CA 1
ATOM 866 C C . LEU A 1 110 ? 4.773 1.410 3.717 1.00 95.94 110 LEU A C 1
ATOM 868 O O . LEU A 1 110 ? 4.647 1.100 2.532 1.00 95.94 110 LEU A O 1
ATOM 872 N N . ALA A 1 111 ? 5.857 2.004 4.199 1.00 94.12 111 ALA A N 1
ATOM 873 C CA . ALA A 1 111 ? 7.002 2.392 3.397 1.00 94.12 111 ALA A CA 1
ATOM 874 C C . ALA A 1 111 ? 7.902 1.184 3.082 1.00 94.12 111 ALA A C 1
ATOM 876 O O . ALA A 1 111 ? 8.259 0.414 3.976 1.00 94.12 111 ALA A O 1
ATOM 877 N N . TRP A 1 112 ? 8.319 1.051 1.823 1.00 94.44 112 TRP A N 1
ATOM 878 C CA . TRP A 1 112 ? 9.301 0.066 1.375 1.00 94.44 112 TRP A CA 1
ATOM 879 C C . TRP A 1 112 ? 10.692 0.694 1.296 1.00 94.44 112 TRP A C 1
ATOM 881 O O . TRP A 1 112 ? 10.910 1.618 0.517 1.00 94.44 112 TRP A O 1
ATO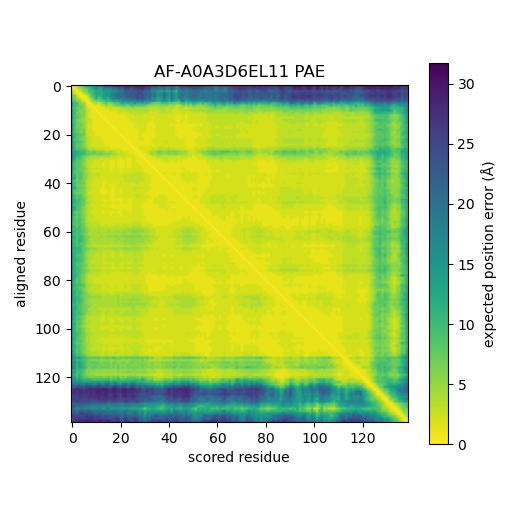M 891 N N . SER A 1 113 ? 11.686 0.246 2.048 1.00 88.69 113 SER A N 1
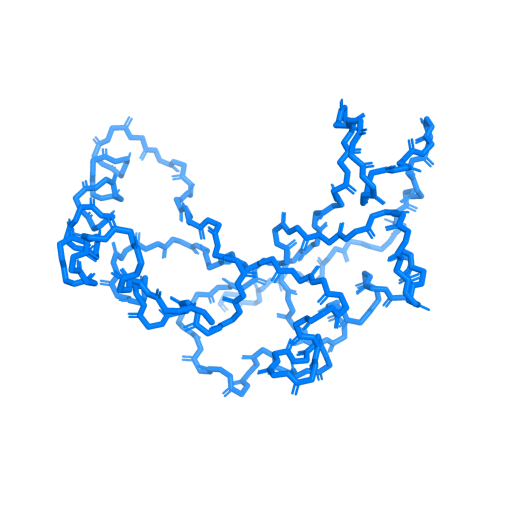ATOM 892 C CA . SER A 1 113 ? 11.641 -0.724 3.142 1.00 88.69 113 SER A CA 1
ATOM 893 C C . SER A 1 113 ? 12.708 -0.355 4.171 1.00 88.69 113 SER A C 1
ATOM 895 O O . SER A 1 113 ? 13.555 0.502 3.911 1.00 88.69 113 SER A O 1
ATOM 897 N N . LEU A 1 114 ? 12.664 -0.978 5.352 1.00 85.12 114 LEU A N 1
ATOM 898 C CA . LEU A 1 114 ? 13.629 -0.686 6.415 1.00 85.12 114 LEU A CA 1
ATOM 899 C C . LEU A 1 114 ? 15.016 -1.277 6.140 1.00 85.12 114 LEU A C 1
ATOM 901 O O . LEU A 1 114 ? 16.010 -0.711 6.580 1.00 85.12 114 LEU A O 1
ATOM 905 N N . GLN A 1 115 ? 15.088 -2.419 5.453 1.00 87.06 115 GLN A N 1
ATOM 906 C CA . GLN A 1 115 ? 16.327 -3.201 5.360 1.00 87.06 115 GLN A CA 1
ATOM 907 C C . GLN A 1 115 ? 16.646 -3.733 3.958 1.00 87.06 115 GLN A C 1
ATOM 909 O O . GLN A 1 115 ? 17.683 -4.376 3.797 1.00 87.06 115 GLN A O 1
ATOM 914 N N . ALA A 1 116 ? 15.809 -3.505 2.938 1.00 88.81 116 ALA A N 1
ATOM 915 C CA . ALA A 1 116 ? 16.167 -3.948 1.593 1.00 88.81 116 ALA A CA 1
ATOM 916 C C . ALA A 1 116 ? 17.204 -3.006 0.961 1.00 88.81 116 ALA A C 1
ATOM 918 O O . ALA A 1 116 ? 17.191 -1.793 1.163 1.00 88.81 116 ALA A O 1
ATOM 919 N N . GLY A 1 117 ? 18.106 -3.588 0.169 1.00 88.00 117 GLY A N 1
ATOM 920 C CA . GLY A 1 117 ? 19.141 -2.878 -0.590 1.00 88.00 117 GLY A CA 1
ATOM 921 C C . GLY A 1 117 ? 18.776 -2.652 -2.059 1.00 88.00 117 GLY A C 1
ATOM 922 O O . GLY A 1 117 ? 19.666 -2.558 -2.900 1.00 88.00 117 GLY A O 1
ATOM 923 N N . ASP A 1 118 ? 17.485 -2.652 -2.394 1.00 92.31 118 ASP A N 1
ATOM 924 C CA . ASP A 1 118 ? 17.014 -2.503 -3.771 1.00 92.31 118 ASP A CA 1
ATOM 925 C C . ASP A 1 118 ? 16.912 -1.037 -4.223 1.00 92.31 118 ASP A C 1
ATOM 927 O O . ASP A 1 118 ? 17.090 -0.087 -3.458 1.00 92.31 118 ASP A O 1
ATOM 931 N N . ALA A 1 119 ? 16.596 -0.846 -5.505 1.00 93.19 119 ALA A N 1
ATOM 932 C CA . ALA A 1 119 ? 16.462 0.478 -6.101 1.00 93.19 119 ALA A CA 1
ATOM 933 C C . ALA A 1 119 ? 15.285 1.299 -5.540 1.00 93.19 119 ALA A C 1
ATOM 935 O O . ALA A 1 119 ? 15.216 2.494 -5.807 1.00 93.19 119 ALA A O 1
ATOM 936 N N . PHE A 1 120 ? 14.358 0.704 -4.792 1.00 94.25 120 PHE A N 1
ATOM 937 C CA . PHE A 1 120 ? 13.178 1.387 -4.262 1.00 94.25 120 PHE A CA 1
ATOM 938 C C . PHE A 1 120 ? 13.267 1.676 -2.762 1.00 94.25 120 PHE A C 1
ATOM 940 O O . PHE A 1 120 ? 12.372 2.317 -2.206 1.00 94.25 120 PHE A O 1
ATOM 947 N N . SER A 1 121 ? 14.357 1.245 -2.128 1.00 90.81 121 SER A N 1
ATOM 948 C CA . SER A 1 121 ? 14.610 1.384 -0.702 1.00 90.81 121 SER A CA 1
ATOM 949 C C . SER A 1 121 ? 15.612 2.507 -0.429 1.0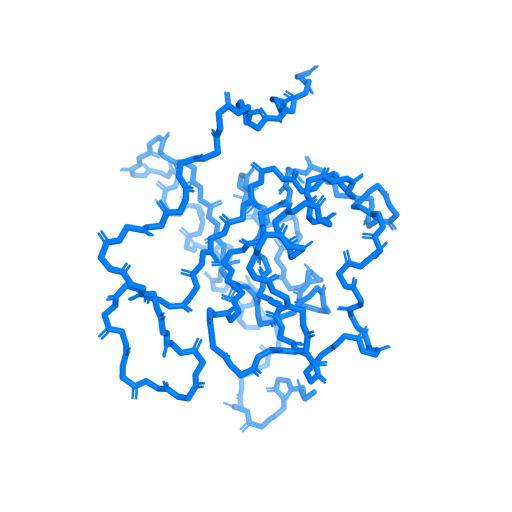0 90.81 121 SER A C 1
ATOM 951 O O . SER A 1 121 ? 16.664 2.622 -1.064 1.00 90.81 121 SER A O 1
ATOM 953 N N . GLY A 1 122 ? 15.268 3.379 0.512 1.00 83.50 122 GLY A N 1
ATOM 954 C CA . GLY A 1 122 ? 16.094 4.518 0.904 1.00 83.50 122 GLY A CA 1
ATOM 955 C C . GLY A 1 122 ? 15.607 5.209 2.170 1.00 83.50 122 GLY A C 1
ATOM 956 O O . GLY A 1 122 ? 15.788 6.418 2.298 1.00 83.50 122 GLY A O 1
ATOM 957 N N . MET A 1 123 ? 14.960 4.476 3.086 1.00 78.25 123 MET A N 1
ATOM 958 C CA . MET A 1 123 ? 14.581 5.043 4.380 1.00 78.25 123 MET A CA 1
ATOM 959 C C . MET A 1 123 ? 15.832 5.451 5.163 1.00 78.25 123 MET A C 1
ATOM 961 O O . MET A 1 123 ? 16.720 4.637 5.406 1.00 78.25 123 MET A O 1
ATOM 965 N N . GLY A 1 124 ? 15.896 6.726 5.552 1.00 66.25 124 GLY A N 1
ATOM 966 C CA . GLY A 1 124 ? 16.868 7.200 6.534 1.00 66.25 124 GLY A CA 1
ATOM 967 C C . GLY A 1 124 ? 16.512 6.721 7.952 1.00 66.25 124 GLY A C 1
ATOM 968 O O . GLY A 1 124 ? 15.394 6.262 8.180 1.00 66.25 124 GLY A O 1
ATOM 969 N N . PRO A 1 125 ? 17.422 6.866 8.934 1.00 58.16 125 PRO A N 1
ATOM 970 C CA . PRO A 1 125 ? 17.233 6.389 10.312 1.00 58.16 125 PRO A CA 1
ATOM 971 C C . PRO A 1 125 ? 16.093 7.068 11.098 1.00 58.16 125 PRO A C 1
ATOM 973 O O . PRO A 1 125 ? 15.796 6.652 12.213 1.00 58.16 125 PRO A O 1
ATOM 976 N N . ALA A 1 126 ? 15.430 8.076 10.531 1.00 56.09 126 ALA A N 1
ATOM 977 C CA . ALA A 1 126 ? 14.215 8.665 11.076 1.00 56.09 126 ALA A CA 1
ATOM 978 C C . ALA A 1 126 ? 13.187 8.806 9.948 1.00 56.09 126 ALA A C 1
ATOM 980 O O . ALA A 1 126 ? 13.279 9.711 9.118 1.00 56.09 126 ALA A O 1
ATOM 981 N N . ALA A 1 127 ? 12.212 7.899 9.894 1.00 52.12 127 ALA A N 1
ATOM 982 C CA . ALA A 1 127 ? 10.994 8.174 9.144 1.00 52.12 127 ALA A CA 1
ATOM 983 C C . ALA A 1 127 ? 10.253 9.327 9.851 1.00 52.12 127 ALA A C 1
ATOM 985 O O . ALA A 1 127 ? 10.248 9.364 11.085 1.00 52.12 127 ALA A O 1
ATOM 986 N N . PRO A 1 128 ? 9.642 10.275 9.121 1.00 49.69 128 PRO A N 1
ATOM 987 C CA . PRO A 1 128 ? 8.876 11.339 9.747 1.00 49.69 128 PRO A CA 1
ATOM 988 C C . PRO A 1 128 ? 7.733 10.725 10.557 1.00 49.69 128 PRO A C 1
ATOM 990 O O . PRO A 1 128 ? 6.874 10.020 10.023 1.00 49.69 128 PRO A O 1
ATOM 993 N N . GLN A 1 129 ? 7.735 10.992 11.859 1.00 54.06 129 GLN A N 1
ATOM 994 C CA . GLN A 1 129 ? 6.587 10.739 12.709 1.00 54.06 129 GLN A CA 1
ATOM 995 C C . GLN A 1 129 ? 5.459 11.640 12.206 1.00 54.06 129 GLN A C 1
ATOM 997 O O . GLN A 1 129 ? 5.590 12.860 12.177 1.00 54.06 129 GLN A O 1
ATOM 1002 N N . MET A 1 130 ? 4.377 11.043 11.712 1.00 57.25 130 MET A N 1
ATOM 1003 C CA . MET A 1 130 ? 3.197 11.822 11.361 1.00 57.25 130 MET A CA 1
ATOM 1004 C C . MET A 1 130 ? 2.409 12.107 12.635 1.00 57.25 130 MET A C 1
ATOM 1006 O O . MET A 1 130 ? 1.859 11.186 13.234 1.00 57.25 130 MET A O 1
ATOM 1010 N N . ASP A 1 131 ? 2.316 13.379 13.016 1.00 62.12 131 ASP A N 1
ATOM 1011 C CA . ASP A 1 131 ? 1.665 13.818 14.260 1.00 62.12 131 ASP A CA 1
ATOM 1012 C C . ASP A 1 131 ? 0.139 13.617 14.269 1.00 62.12 131 ASP A C 1
ATOM 1014 O O . ASP A 1 131 ? -0.511 13.748 15.304 1.00 62.12 131 ASP A O 1
ATOM 1018 N N . THR A 1 132 ? -0.465 13.283 13.122 1.00 64.31 132 THR A N 1
ATOM 1019 C CA . THR A 1 132 ? -1.910 13.047 13.005 1.00 64.31 132 THR A CA 1
ATOM 1020 C C . THR A 1 132 ? -2.220 11.551 12.878 1.00 64.31 132 THR A C 1
ATOM 1022 O O . THR A 1 132 ? -1.845 10.936 11.867 1.00 64.31 132 THR A O 1
ATOM 1025 N N . PRO A 1 133 ? -2.972 10.956 13.826 1.00 70.56 133 PRO A N 1
ATOM 1026 C CA . PRO A 1 133 ? -3.437 9.574 13.736 1.00 70.56 133 PRO A CA 1
ATOM 1027 C C . PRO A 1 133 ? -4.160 9.321 12.417 1.00 70.56 133 PRO A C 1
ATOM 1029 O O . PRO A 1 133 ? -4.816 10.217 11.880 1.00 70.56 133 PRO A O 1
ATOM 1032 N N . TRP A 1 134 ? -4.019 8.123 11.856 1.00 76.06 134 TRP A N 1
ATOM 1033 C CA . TRP A 1 134 ? -4.798 7.748 10.680 1.00 76.06 134 TRP A CA 1
ATOM 1034 C C . TRP A 1 134 ? -6.293 7.785 11.024 1.00 76.06 134 TRP A C 1
ATOM 1036 O O . TRP A 1 134 ? -6.639 7.349 12.124 1.00 76.06 134 TRP A O 1
ATOM 1046 N N . PRO A 1 135 ? -7.176 8.311 10.151 1.00 69.62 135 PRO A N 1
ATOM 1047 C CA . PRO A 1 135 ? -8.608 8.239 10.407 1.00 69.62 135 PRO A CA 1
ATOM 1048 C C . PRO A 1 135 ? -8.996 6.780 10.649 1.00 69.62 135 PRO A C 1
ATOM 1050 O O . PRO A 1 135 ? -8.724 5.908 9.822 1.00 69.62 135 PRO A O 1
ATOM 1053 N N . THR A 1 136 ? -9.575 6.497 11.813 1.00 57.69 136 THR A N 1
ATOM 1054 C CA . THR A 1 136 ? -10.119 5.173 12.093 1.00 57.69 136 THR A CA 1
ATOM 1055 C C . THR A 1 136 ? -11.264 4.930 11.120 1.00 57.69 136 THR A C 1
ATOM 1057 O O . THR A 1 136 ? -12.094 5.813 10.900 1.00 57.69 136 THR A O 1
ATOM 1060 N N . ALA A 1 137 ? -11.299 3.747 10.502 1.00 53.72 137 ALA A N 1
ATOM 1061 C CA . ALA A 1 137 ? -12.476 3.344 9.747 1.00 53.72 137 ALA A CA 1
ATOM 1062 C C . ALA A 1 137 ? -13.665 3.385 10.716 1.00 53.72 137 ALA A C 1
ATOM 1064 O O . ALA A 1 137 ? -13.622 2.738 11.765 1.00 53.72 137 ALA A O 1
ATOM 1065 N N . SER A 1 138 ? -14.663 4.216 10.421 1.00 45.78 138 SER A N 1
ATOM 1066 C CA . SER A 1 138 ? -15.908 4.239 11.181 1.00 45.78 138 SER A CA 1
ATOM 1067 C C . SER A 1 138 ? -16.535 2.850 11.070 1.00 45.78 138 SER A C 1
ATOM 1069 O O . SER A 1 138 ? -16.687 2.344 9.957 1.00 45.78 138 SER A O 1
ATOM 1071 N N . GLY A 1 139 ? -16.769 2.216 12.221 1.00 37.59 139 GLY A N 1
ATOM 1072 C CA . GLY A 1 139 ? -17.454 0.927 12.311 1.00 37.59 139 GLY A CA 1
ATOM 1073 C C . GLY A 1 139 ? -18.914 1.014 11.901 1.00 37.59 139 GLY A C 1
ATOM 1074 O O . GLY A 1 139 ? -19.470 2.136 11.939 1.00 37.59 139 GLY A O 1
#

Sequence (139 aa):
MGWEEAGIAPWTLRSRLGRMAQLAHRHGDRPVTVGLGTVRGLPLVRGLGLDVFQIHWYDRHDAASPLDRPVEQLHLDRPLLLGEFPTRNSRRSQTEIVATARRNGYCGALAWSLQAGDAFSGMGPAAPQMDTPWPTASG

Radius of gyration: 15.82 Å; Cα contacts (8 Å, |Δi|>4): 199; chains: 1; bounding box: 37×36×34 Å

Nearest PDB structures (foldseek):
  7smj-assembly1_A  TM=7.284E-01  e=8.098E-01  synthetic construct
  7a8s-assembly1_A  TM=6.932E-01  e=9.887E-01  synthetic construct
  3wst-assembly1_A  TM=6.845E-01  e=3.065E+00  Caenorhabditis elegans
  8q8g-assembly1_B  TM=5.803E-01  e=4.569E+00  Homo sapiens
  8q9w-assembly1_A  TM=3.954E-01  e=5.219E+00  Homo sapiens

Secondary structure (DSSP, 8-state):
--TTTTT--HHHHHHHHHHHHHHHHHH--S----EESSGGGHHHHTTS--SSEEEE--HHHHTTS-TTS-GGGG--SS-EEEEEEESSS-SS-HHHHHHHHHHTT-S-EEEE-SS--STT----S-----SSPPPPPP-

Mean predicted aligned error: 6.06 Å

pLDDT: mean 88.83, std 15.17, range [37.59, 98.56]

Foldseek 3Di:
DDPVVVVQDLVNQLVVLLVVLVVDVVVDDDFAEDEAAAPVCCVSHAPSNGQEYEYEDAPVCCVVGNLQAAPVVVVHPHAYENEEYFCADGPDHPVRSQVSNLVRRHQYHDYPDDDDPDRRDDDDPDDDDDPDHRPDDDD